Protein AF-A0A392W1A6-F1 (afdb_monomer_lite)

Structure (mmCIF, N/CA/C/O backbone):
data_AF-A0A392W1A6-F1
#
_entry.id   AF-A0A392W1A6-F1
#
loop_
_atom_site.group_PDB
_atom_site.id
_atom_site.type_symbol
_atom_site.label_atom_id
_atom_site.label_alt_id
_atom_site.label_comp_id
_atom_site.label_asym_id
_atom_site.label_entity_id
_atom_site.label_seq_id
_atom_site.pdbx_PDB_ins_code
_atom_site.Cartn_x
_atom_site.Cartn_y
_atom_site.Cartn_z
_atom_site.occupancy
_atom_site.B_iso_or_equiv
_atom_site.auth_seq_id
_atom_site.auth_comp_id
_atom_site.auth_asym_id
_atom_site.auth_atom_id
_atom_site.pdbx_PDB_model_num
ATOM 1 N N . MET A 1 1 ? 27.613 19.934 1.587 1.00 47.44 1 MET A N 1
ATOM 2 C CA . MET A 1 1 ? 26.464 19.281 2.236 1.00 47.44 1 MET A CA 1
ATOM 3 C C . MET A 1 1 ? 25.906 18.350 1.189 1.00 47.44 1 MET A C 1
ATOM 5 O O . MET A 1 1 ? 25.377 18.846 0.204 1.00 47.44 1 MET A O 1
ATOM 9 N N . GLU A 1 2 ? 26.186 17.053 1.297 1.00 52.47 2 GLU A N 1
ATOM 10 C CA . GLU A 1 2 ? 25.558 16.085 0.398 1.00 52.47 2 GLU A CA 1
ATOM 11 C C . GLU A 1 2 ? 24.054 16.162 0.659 1.00 52.47 2 GLU A C 1
ATOM 13 O O . GLU A 1 2 ? 23.613 16.060 1.803 1.00 52.47 2 GLU A O 1
ATOM 18 N N . SER A 1 3 ? 23.284 16.496 -0.371 1.00 63.16 3 SER A N 1
ATOM 19 C CA . SER A 1 3 ? 21.833 16.433 -0.306 1.00 63.16 3 SER A CA 1
ATOM 20 C C . SER A 1 3 ? 21.476 14.962 -0.163 1.00 63.16 3 SER A C 1
ATOM 22 O O . SER A 1 3 ? 21.596 14.223 -1.137 1.00 63.16 3 SER A O 1
ATOM 24 N N . GLU A 1 4 ? 21.113 14.526 1.044 1.00 70.12 4 GLU A N 1
ATOM 25 C CA . GLU A 1 4 ? 20.528 13.200 1.235 1.00 70.12 4 GLU A CA 1
ATOM 26 C C . GLU A 1 4 ? 19.361 13.067 0.258 1.00 70.12 4 GLU A C 1
ATOM 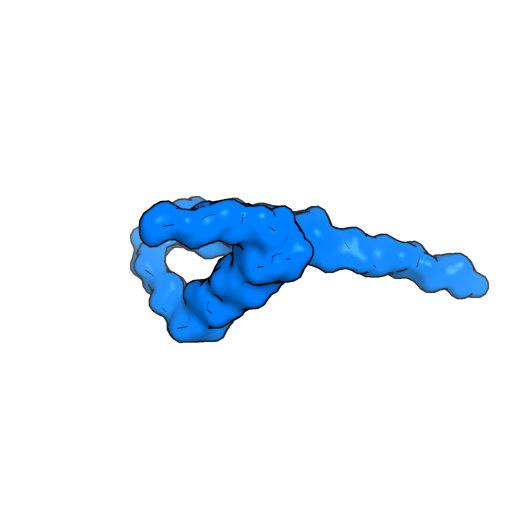28 O O . GLU A 1 4 ? 18.396 13.837 0.317 1.00 70.12 4 GLU A O 1
ATOM 33 N N . ASP A 1 5 ? 19.487 12.132 -0.683 1.00 75.50 5 ASP A N 1
ATOM 34 C CA . ASP A 1 5 ? 18.423 11.832 -1.625 1.00 75.50 5 ASP A CA 1
ATOM 35 C C . ASP A 1 5 ? 17.180 11.451 -0.824 1.00 75.50 5 ASP A C 1
ATOM 37 O O . ASP A 1 5 ? 17.147 10.459 -0.088 1.00 75.50 5 ASP A O 1
ATOM 41 N N . ILE A 1 6 ? 16.139 12.272 -0.948 1.00 77.69 6 ILE A N 1
ATOM 42 C CA . ILE A 1 6 ? 14.872 12.022 -0.279 1.00 77.69 6 ILE A CA 1
ATOM 43 C C . ILE A 1 6 ? 14.279 10.764 -0.907 1.00 77.69 6 ILE A C 1
ATOM 45 O O . ILE A 1 6 ? 13.808 10.778 -2.048 1.00 77.69 6 ILE A O 1
ATOM 49 N N . ASN A 1 7 ? 14.273 9.665 -0.150 1.00 78.88 7 ASN A N 1
ATOM 50 C CA . ASN A 1 7 ? 13.625 8.435 -0.579 1.00 78.88 7 ASN A CA 1
ATOM 51 C C . ASN A 1 7 ? 12.104 8.616 -0.520 1.00 78.88 7 ASN A C 1
ATOM 53 O O . ASN A 1 7 ? 11.439 8.326 0.479 1.00 78.88 7 ASN A O 1
ATOM 57 N N . LEU A 1 8 ? 11.558 9.112 -1.625 1.00 72.00 8 LEU A N 1
ATOM 58 C CA . LEU A 1 8 ? 10.139 9.386 -1.775 1.00 72.00 8 LEU A CA 1
ATOM 59 C C . LEU A 1 8 ? 9.293 8.118 -1.565 1.00 72.00 8 LEU A C 1
ATOM 61 O O . LEU A 1 8 ? 8.233 8.185 -0.952 1.00 72.00 8 LEU A O 1
ATOM 65 N N . GLY A 1 9 ? 9.786 6.948 -1.986 1.00 76.31 9 GLY A N 1
ATOM 66 C CA . GLY A 1 9 ? 9.111 5.667 -1.756 1.00 76.31 9 GLY A CA 1
ATOM 67 C C . GLY A 1 9 ? 8.946 5.339 -0.269 1.00 76.31 9 GLY A C 1
ATOM 68 O O . GLY A 1 9 ? 7.878 4.898 0.154 1.00 76.31 9 GLY A O 1
ATOM 69 N N . TYR A 1 10 ? 9.969 5.616 0.541 1.00 77.81 10 TYR A N 1
ATOM 70 C CA . TYR A 1 10 ? 9.938 5.407 1.987 1.00 77.81 10 TYR A CA 1
ATOM 71 C C . TYR A 1 10 ? 8.937 6.334 2.688 1.00 77.81 10 TYR A C 1
ATOM 73 O O . TYR A 1 10 ? 8.123 5.861 3.485 1.00 77.81 10 TYR A O 1
ATOM 81 N N . LEU A 1 11 ? 8.950 7.630 2.361 1.00 76.50 11 LEU A N 1
ATOM 82 C CA . LEU A 1 11 ? 8.011 8.607 2.928 1.00 76.50 11 LEU A CA 1
ATOM 83 C C . LEU A 1 11 ? 6.561 8.262 2.574 1.00 76.50 11 LEU A C 1
ATOM 85 O O . LEU A 1 11 ? 5.686 8.248 3.436 1.00 76.50 11 LEU A O 1
ATOM 89 N N . LEU A 1 12 ? 6.323 7.868 1.325 1.00 73.38 12 LEU A N 1
ATOM 90 C CA . LEU A 1 12 ? 4.992 7.497 0.860 1.00 73.38 12 LEU A CA 1
ATOM 91 C C . LEU A 1 12 ? 4.491 6.198 1.491 1.00 73.38 12 LEU A C 1
ATOM 93 O O . LEU A 1 12 ? 3.315 6.094 1.839 1.00 73.38 12 LEU A O 1
ATOM 97 N N . GLN A 1 13 ? 5.373 5.223 1.716 1.00 75.31 13 GLN A N 1
ATOM 98 C CA . GLN A 1 13 ? 5.016 4.023 2.469 1.00 75.31 13 GLN A CA 1
ATOM 99 C C . GLN A 1 13 ? 4.608 4.362 3.913 1.00 75.31 13 GLN A C 1
ATOM 101 O O . GLN A 1 13 ? 3.690 3.737 4.451 1.00 75.31 13 GLN A O 1
ATOM 106 N N . GLN A 1 14 ? 5.275 5.328 4.552 1.00 80.12 14 GLN A N 1
ATOM 107 C CA . GLN A 1 14 ? 4.892 5.785 5.890 1.00 80.12 14 GLN A CA 1
ATOM 108 C C . GLN A 1 14 ? 3.524 6.466 5.889 1.00 80.12 14 GLN A C 1
ATOM 110 O O . GLN A 1 14 ? 2.703 6.155 6.754 1.00 80.12 14 GLN A O 1
ATOM 115 N N . ASP A 1 15 ? 3.252 7.330 4.911 1.00 76.00 15 ASP A N 1
ATOM 116 C CA . ASP A 1 15 ? 1.959 8.005 4.797 1.00 76.00 15 ASP A CA 1
ATOM 117 C C . ASP A 1 15 ? 0.825 7.013 4.527 1.00 76.00 15 ASP A C 1
ATOM 119 O O . ASP A 1 15 ? -0.202 7.068 5.199 1.00 76.00 15 ASP A O 1
ATOM 123 N N . ILE A 1 16 ? 1.026 6.032 3.640 1.00 76.44 16 ILE A N 1
ATOM 124 C CA . ILE A 1 16 ? 0.040 4.966 3.392 1.00 76.44 16 ILE A CA 1
ATOM 125 C C . ILE A 1 16 ? -0.234 4.167 4.669 1.00 76.44 16 ILE A C 1
ATOM 127 O O . ILE A 1 16 ? -1.396 3.931 4.995 1.00 76.44 16 ILE A O 1
ATOM 131 N N . LYS A 1 17 ? 0.805 3.780 5.424 1.00 80.31 17 LYS A N 1
ATOM 132 C CA . LYS A 1 17 ? 0.627 3.095 6.717 1.00 80.31 17 LYS A CA 1
ATOM 133 C C . LYS A 1 17 ? -0.144 3.962 7.709 1.00 80.31 17 LYS A C 1
ATOM 135 O O . LYS A 1 17 ? -1.043 3.462 8.372 1.00 80.31 17 LYS A O 1
ATOM 140 N N . ARG A 1 18 ? 0.177 5.253 7.800 1.00 78.69 18 ARG A N 1
ATOM 141 C CA . ARG A 1 18 ? -0.499 6.192 8.704 1.00 78.69 18 ARG A CA 1
ATOM 142 C C . ARG A 1 18 ? -1.973 6.373 8.331 1.00 78.69 18 ARG A C 1
ATOM 144 O O . ARG A 1 18 ? -2.814 6.397 9.223 1.00 78.69 18 ARG A O 1
ATOM 151 N N . ILE A 1 19 ? -2.286 6.453 7.038 1.00 75.69 19 ILE A N 1
ATOM 152 C CA . ILE A 1 19 ? -3.664 6.530 6.541 1.00 75.69 19 ILE A CA 1
ATOM 153 C C . ILE A 1 19 ? -4.409 5.218 6.835 1.00 75.69 19 ILE A C 1
ATOM 155 O O . ILE A 1 19 ? -5.521 5.261 7.352 1.00 75.69 19 ILE A O 1
ATOM 159 N N . ALA A 1 20 ? -3.797 4.063 6.556 1.00 75.31 20 ALA A N 1
ATOM 160 C CA . ALA A 1 20 ? -4.402 2.748 6.784 1.00 75.31 20 ALA A CA 1
ATOM 161 C C . ALA A 1 20 ? -4.657 2.445 8.271 1.00 75.31 20 ALA A C 1
ATOM 163 O O . ALA A 1 20 ? -5.618 1.756 8.597 1.00 75.31 20 ALA A O 1
ATOM 164 N N . SER A 1 21 ? -3.818 2.971 9.166 1.00 78.69 21 SER A N 1
ATOM 165 C CA . SER A 1 21 ? -3.965 2.826 10.620 1.00 78.69 21 SER A CA 1
ATOM 166 C C . SER A 1 21 ? -4.868 3.888 11.265 1.00 78.69 21 SER A C 1
ATOM 168 O O . SER A 1 21 ? -5.013 3.892 12.485 1.00 78.69 21 SER A O 1
ATOM 170 N N . SER A 1 22 ? -5.441 4.816 10.491 1.00 72.75 22 SER A N 1
ATOM 171 C CA . SER A 1 22 ? -6.329 5.856 11.020 1.00 72.75 22 SER A CA 1
ATOM 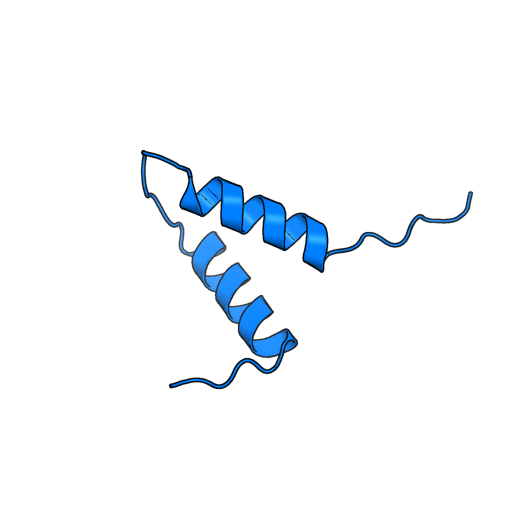172 C C . SER A 1 22 ? -7.719 5.286 11.311 1.00 72.75 22 SER A C 1
ATOM 174 O O . SER A 1 22 ? -8.444 4.914 10.389 1.00 72.75 22 SER A O 1
ATOM 176 N N . GLU A 1 23 ? -8.125 5.279 12.585 1.00 67.06 23 GLU A N 1
ATOM 177 C CA . GLU A 1 23 ? -9.456 4.817 13.026 1.00 67.06 23 GLU A CA 1
ATOM 178 C C . GLU A 1 23 ? -10.610 5.619 12.410 1.00 67.06 23 GLU A C 1
ATOM 180 O O . GLU A 1 23 ? -11.720 5.113 12.272 1.00 67.06 23 GLU A O 1
ATOM 185 N N . ALA A 1 24 ? -10.348 6.860 11.990 1.00 70.56 24 ALA A N 1
ATOM 186 C CA . ALA A 1 24 ? -11.345 7.696 11.337 1.00 70.56 24 ALA A CA 1
ATOM 187 C C . ALA A 1 24 ? -11.635 7.260 9.888 1.00 70.56 24 ALA A C 1
ATOM 189 O O . ALA A 1 24 ? -12.608 7.735 9.311 1.00 70.56 24 ALA A O 1
ATOM 190 N N . ALA A 1 25 ? -10.805 6.391 9.290 1.00 63.38 25 ALA A N 1
ATOM 191 C CA . ALA A 1 25 ? -10.940 5.855 7.929 1.00 63.38 25 ALA A CA 1
ATOM 192 C C . ALA A 1 25 ? -11.330 6.893 6.850 1.00 63.38 25 ALA A C 1
ATOM 194 O O . ALA A 1 25 ? -11.953 6.556 5.842 1.00 63.38 25 ALA A O 1
ATOM 195 N N . VAL A 1 26 ? -10.972 8.171 7.038 1.00 66.62 26 VAL A N 1
ATOM 196 C CA . VAL A 1 26 ? -11.316 9.231 6.087 1.00 66.62 26 VAL A CA 1
ATOM 197 C C . VAL A 1 26 ? -10.206 9.335 5.052 1.00 66.62 26 VAL A C 1
ATOM 199 O O . VAL A 1 26 ? 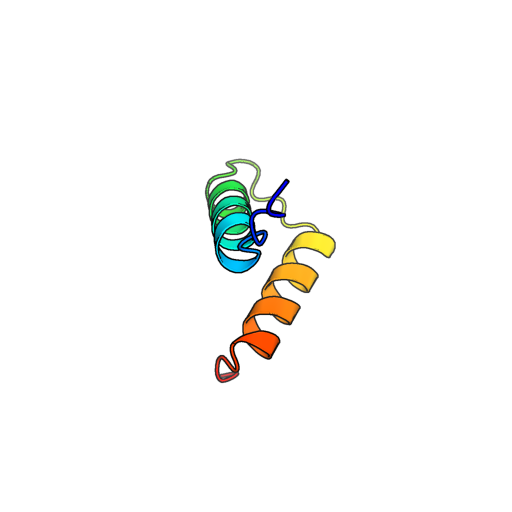-9.203 10.033 5.223 1.00 66.62 26 VAL A O 1
ATOM 202 N N . PHE A 1 27 ? -10.381 8.618 3.951 1.00 70.81 27 PHE A N 1
ATOM 203 C CA . PHE A 1 27 ? -9.552 8.798 2.770 1.00 70.81 27 PHE A CA 1
ATOM 204 C C . PHE A 1 27 ? -10.021 10.054 2.040 1.00 70.81 27 PHE A C 1
ATOM 206 O O . PHE A 1 27 ? -11.156 10.134 1.574 1.00 70.81 27 PHE A O 1
ATOM 213 N N . THR A 1 28 ? -9.152 11.058 1.949 1.00 77.44 28 THR A N 1
ATOM 214 C CA . THR A 1 28 ? -9.422 12.221 1.106 1.00 77.44 28 THR A CA 1
ATOM 215 C C . THR A 1 28 ? -9.100 11.878 -0.346 1.00 77.44 28 THR A C 1
ATOM 217 O O . THR A 1 28 ? -8.268 11.011 -0.628 1.00 77.44 28 THR A O 1
ATOM 220 N N . LEU A 1 29 ? -9.702 12.605 -1.289 1.00 77.69 29 LEU A N 1
ATOM 221 C CA . LEU A 1 29 ? -9.363 12.487 -2.710 1.00 77.69 29 LEU A CA 1
ATOM 222 C C . LEU A 1 29 ? -7.856 12.692 -2.960 1.00 77.69 29 LEU A C 1
ATOM 224 O O . LEU A 1 29 ? -7.276 12.038 -3.822 1.00 77.69 29 LEU A O 1
ATOM 228 N N . GLY A 1 30 ? -7.206 13.546 -2.159 1.00 79.81 30 GLY A N 1
ATOM 229 C CA . GLY A 1 30 ? -5.757 13.742 -2.195 1.00 79.81 30 GLY A CA 1
ATOM 230 C C . GLY A 1 30 ? -4.975 12.457 -1.906 1.00 79.81 30 GLY A C 1
ATOM 231 O O . GLY A 1 30 ? -4.052 12.128 -2.650 1.00 79.81 30 GLY A O 1
ATOM 232 N N . HIS A 1 31 ? -5.382 11.685 -0.892 1.00 78.94 31 HIS A N 1
ATOM 233 C CA . HIS A 1 31 ? -4.758 10.398 -0.562 1.00 78.94 31 HIS A CA 1
ATOM 234 C C . HIS A 1 31 ? -4.933 9.373 -1.693 1.00 78.94 31 HIS A C 1
ATOM 236 O O . HIS A 1 31 ? -3.970 8.717 -2.090 1.00 78.94 31 HIS A O 1
ATOM 242 N N . CYS A 1 32 ? -6.138 9.270 -2.259 1.00 79.50 32 CYS A N 1
ATOM 243 C CA . CYS A 1 32 ? -6.422 8.339 -3.355 1.00 79.50 32 CYS A CA 1
ATOM 244 C C . CYS A 1 32 ? -5.622 8.675 -4.623 1.00 79.50 32 CYS A C 1
ATOM 246 O O . CYS A 1 32 ? -5.074 7.780 -5.272 1.00 79.50 32 CYS A O 1
ATOM 248 N N . ASN A 1 33 ? -5.505 9.964 -4.952 1.00 81.00 33 ASN A N 1
ATOM 249 C CA . ASN A 1 33 ? -4.714 10.430 -6.090 1.00 81.00 33 ASN A CA 1
ATOM 250 C C . ASN A 1 33 ? -3.225 10.111 -5.911 1.00 81.00 33 ASN A C 1
ATOM 252 O O . ASN A 1 33 ? -2.578 9.665 -6.860 1.00 81.00 33 ASN A O 1
ATOM 256 N N . LEU A 1 34 ? -2.696 10.284 -4.696 1.00 79.56 34 LEU A N 1
ATOM 257 C CA . LEU A 1 34 ? -1.305 9.968 -4.374 1.00 79.56 34 LEU A CA 1
ATOM 258 C C . LEU A 1 34 ? -1.007 8.469 -4.521 1.00 79.56 34 LEU A C 1
ATOM 260 O O . LEU A 1 34 ? -0.045 8.094 -5.190 1.00 79.56 34 LEU A O 1
ATOM 264 N N . ILE A 1 35 ? -1.866 7.612 -3.964 1.00 80.94 35 ILE A N 1
ATOM 265 C CA . ILE A 1 35 ? -1.755 6.150 -4.098 1.00 80.94 35 ILE A CA 1
ATOM 266 C C . ILE A 1 35 ? -1.826 5.739 -5.576 1.00 80.94 35 ILE A C 1
ATOM 268 O O . ILE A 1 35 ? -1.016 4.939 -6.042 1.00 80.94 35 ILE A O 1
ATOM 272 N N . THR A 1 36 ? -2.739 6.333 -6.345 1.00 83.50 36 THR A N 1
ATOM 273 C CA . THR A 1 36 ? -2.890 6.038 -7.779 1.00 83.50 36 THR A CA 1
ATOM 274 C C . THR A 1 36 ? -1.645 6.425 -8.578 1.00 83.50 36 THR A C 1
ATOM 276 O O . THR A 1 36 ? -1.159 5.644 -9.400 1.00 83.50 36 THR A O 1
ATOM 279 N N . ALA A 1 37 ? -1.091 7.616 -8.332 1.00 81.75 37 ALA A N 1
ATOM 280 C CA . ALA A 1 37 ? 0.138 8.070 -8.979 1.00 81.75 37 ALA A CA 1
ATOM 281 C C . ALA A 1 37 ? 1.323 7.137 -8.667 1.00 81.75 37 ALA A C 1
ATOM 283 O O . ALA A 1 37 ? 2.109 6.816 -9.560 1.00 81.75 37 ALA A O 1
ATOM 284 N N . LEU A 1 38 ? 1.405 6.638 -7.430 1.00 78.94 38 LEU A N 1
ATOM 285 C CA . LEU A 1 38 ? 2.415 5.667 -7.007 1.00 78.94 38 LEU A CA 1
ATOM 286 C C . LEU A 1 38 ? 2.281 4.320 -7.706 1.00 78.94 38 LEU A C 1
ATOM 288 O O . LEU A 1 38 ? 3.284 3.777 -8.174 1.00 78.94 38 LEU A O 1
ATOM 292 N N . CYS A 1 39 ? 1.068 3.778 -7.792 1.00 83.12 39 CYS A N 1
ATOM 293 C CA . CYS A 1 39 ? 0.821 2.524 -8.500 1.00 83.12 39 CYS A CA 1
ATOM 294 C C . CYS A 1 39 ? 1.237 2.635 -9.973 1.00 83.12 39 CYS A C 1
ATOM 296 O O . CYS A 1 39 ? 1.923 1.747 -10.480 1.00 83.12 39 CYS A O 1
ATOM 298 N N . ARG A 1 40 ? 0.920 3.762 -10.626 1.00 81.62 40 ARG A N 1
ATOM 299 C CA . ARG A 1 40 ? 1.340 4.044 -12.009 1.00 81.62 40 ARG A CA 1
ATOM 300 C C . ARG A 1 40 ? 2.856 4.145 -12.154 1.00 81.62 40 ARG A C 1
ATOM 302 O O . ARG A 1 40 ? 3.414 3.533 -13.061 1.00 81.62 40 ARG A O 1
ATOM 309 N N . HIS A 1 41 ? 3.530 4.872 -11.260 1.00 82.75 41 HIS A N 1
ATOM 310 C CA . HIS A 1 41 ? 4.993 4.995 -11.279 1.00 82.75 41 HIS A CA 1
ATOM 311 C C . HIS A 1 41 ? 5.684 3.630 -11.147 1.00 82.75 41 HIS A C 1
ATOM 313 O O . HIS A 1 41 ? 6.610 3.325 -11.895 1.00 82.75 41 HIS A O 1
ATOM 319 N N . ASN A 1 42 ? 5.181 2.781 -10.249 1.00 81.00 42 ASN A N 1
ATOM 320 C CA . ASN A 1 42 ? 5.704 1.433 -10.023 1.00 81.00 42 ASN A CA 1
ATOM 321 C C . ASN A 1 42 ? 5.223 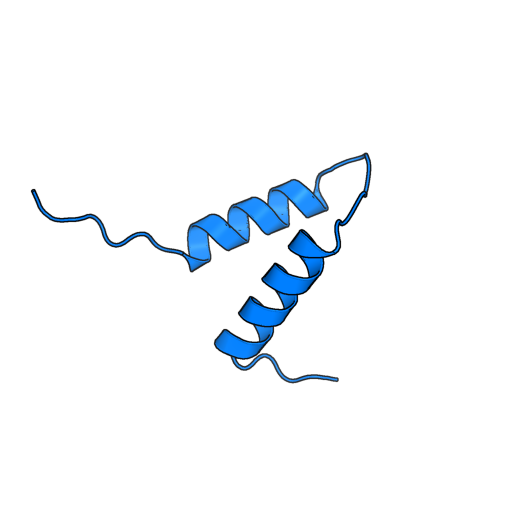0.398 -11.054 1.00 81.00 42 ASN A C 1
ATOM 323 O O . ASN A 1 42 ? 5.553 -0.779 -10.923 1.00 81.00 42 ASN A O 1
ATOM 327 N N . LYS A 1 43 ? 4.455 0.811 -12.075 1.00 85.50 43 LYS A N 1
ATOM 328 C CA . LYS A 1 43 ? 3.882 -0.070 -13.107 1.00 85.50 43 LYS A CA 1
ATOM 329 C C . LYS A 1 43 ? 3.119 -1.257 -12.510 1.00 85.50 43 LYS A C 1
ATOM 331 O O . LYS A 1 43 ? 3.175 -2.368 -13.039 1.00 85.50 43 LYS A O 1
ATOM 336 N N . VAL A 1 44 ? 2.430 -1.027 -11.391 1.00 82.12 44 VAL A N 1
ATOM 337 C CA . VAL A 1 44 ? 1.567 -2.039 -10.780 1.00 82.12 44 VAL A CA 1
ATOM 338 C C . VAL A 1 44 ? 0.449 -2.348 -11.782 1.00 82.12 44 VAL A C 1
ATOM 340 O O . VAL A 1 44 ? -0.219 -1.411 -12.219 1.00 82.12 44 VAL A O 1
ATOM 343 N N . PRO A 1 45 ? 0.250 -3.616 -12.183 1.00 81.94 45 PRO A N 1
ATOM 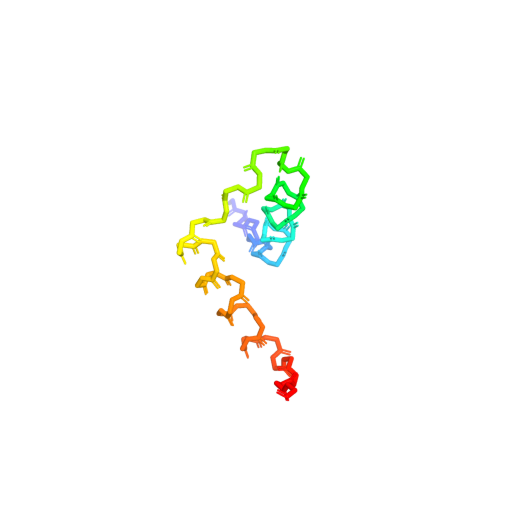344 C CA . PRO A 1 45 ? -0.77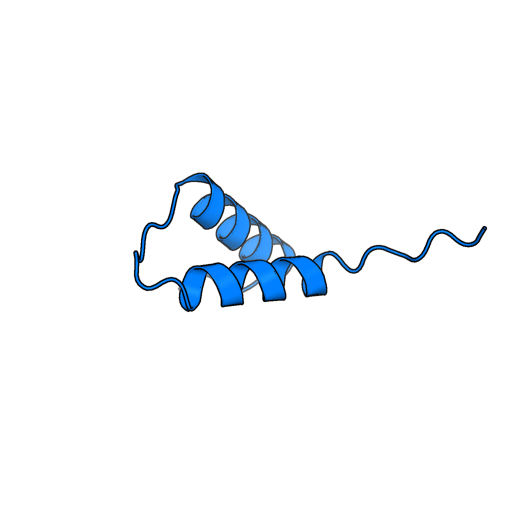9 -3.962 -13.153 1.00 81.94 45 PRO A CA 1
ATOM 345 C C . PRO A 1 45 ? -2.175 -3.652 -12.602 1.00 81.94 45 PRO A C 1
ATOM 347 O O . PRO A 1 45 ? -2.513 -4.045 -11.483 1.00 81.94 45 PRO A O 1
ATOM 350 N N . GLU A 1 46 ? -2.975 -2.945 -13.399 1.00 76.44 46 GLU A N 1
ATOM 351 C CA . GLU A 1 46 ? -4.394 -2.717 -13.124 1.00 76.44 46 GLU A CA 1
ATOM 352 C C . GLU A 1 46 ? -5.160 -4.032 -13.364 1.00 76.44 46 GLU A C 1
ATOM 354 O O . GLU A 1 46 ? -4.879 -4.748 -14.328 1.00 76.44 46 GLU A O 1
ATOM 359 N N . LYS A 1 47 ? -6.060 -4.388 -12.439 1.00 63.81 47 LYS A N 1
ATOM 360 C CA . LYS A 1 47 ? -6.929 -5.572 -12.542 1.00 63.81 47 LYS A CA 1
ATOM 361 C C . LYS A 1 47 ? -8.213 -5.255 -13.288 1.00 63.81 47 LYS A C 1
ATOM 363 O O . LYS A 1 47 ? -8.734 -4.137 -13.082 1.00 63.81 47 LYS A O 1
#

Organism: NCBI:txid97028

Foldseek 3Di:
DPPPPPPPVVVLVVVVVVCVPDPVNDDDPVNVVSVVVVCVVVVPDDD

Sequence (47 aa):
MESEDINLGYLLQQDIKRIASSEAAVFTLGHCNLITALCRHNKVPEK

pLDDT: mean 75.45, std 7.58, range [47.44, 85.5]

Secondary structure (DSSP, 8-state):
-------HHHHHHHHHHHHHT-TT----HHHHHHHHHHHHHTTPPP-

Radius of gyration: 13.07 Å; chains: 1; bounding box: 38×25×26 Å